Protein AF-A0A0Q8WIH2-F1 (afdb_m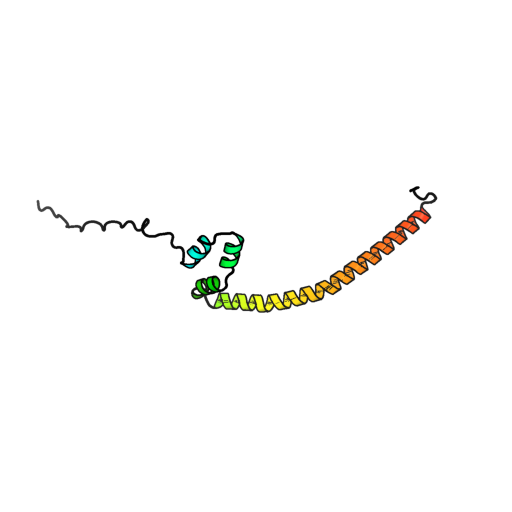onomer)

Structure (mmCIF, N/CA/C/O backbone):
data_AF-A0A0Q8WIH2-F1
#
_entry.id   AF-A0A0Q8WIH2-F1
#
loop_
_atom_site.group_PDB
_atom_site.id
_atom_site.type_symbol
_atom_site.label_atom_id
_atom_site.label_alt_id
_atom_site.label_comp_id
_atom_site.label_asym_id
_atom_site.label_entity_id
_atom_site.label_seq_id
_atom_site.pdbx_PDB_ins_code
_atom_site.Cartn_x
_atom_site.Cartn_y
_atom_site.Cartn_z
_atom_site.occupancy
_atom_site.B_iso_or_equiv
_atom_site.auth_seq_id
_atom_site.auth_comp_id
_atom_site.auth_asym_id
_atom_site.auth_atom_id
_atom_site.pdbx_PDB_model_num
ATOM 1 N N . MET A 1 1 ? -18.741 40.406 79.509 1.00 43.22 1 MET A N 1
ATOM 2 C CA . MET A 1 1 ? -17.752 39.718 78.652 1.00 43.22 1 MET A CA 1
ATOM 3 C C . MET A 1 1 ? -18.243 38.292 78.461 1.00 43.22 1 MET A C 1
ATOM 5 O O . MET A 1 1 ? -18.137 37.507 79.390 1.00 43.22 1 MET A O 1
ATOM 9 N N . ILE A 1 2 ? -18.897 37.994 77.337 1.00 46.31 2 ILE A N 1
ATOM 10 C CA . ILE A 1 2 ? -19.458 36.664 77.047 1.00 46.31 2 ILE A CA 1
ATOM 11 C C . ILE A 1 2 ? -18.678 36.132 75.847 1.00 46.31 2 ILE A C 1
ATOM 13 O O . ILE A 1 2 ? -18.817 36.645 74.739 1.00 46.31 2 ILE A O 1
ATOM 17 N N . GLY A 1 3 ? -17.773 35.188 76.110 1.00 47.47 3 GLY A N 1
ATOM 18 C CA . GLY A 1 3 ? -16.941 34.542 75.100 1.00 47.47 3 GLY A CA 1
ATOM 19 C C . GLY A 1 3 ? -17.790 33.617 74.238 1.00 47.47 3 GLY A C 1
ATOM 20 O O . GLY A 1 3 ? -18.257 32.580 74.703 1.00 47.47 3 GLY A O 1
ATOM 21 N N . MET A 1 4 ? -18.004 34.008 72.987 1.00 50.06 4 MET A N 1
ATOM 22 C CA . MET A 1 4 ? -18.718 33.217 71.992 1.00 50.06 4 MET A CA 1
ATOM 23 C C . MET A 1 4 ? -17.746 32.180 71.406 1.00 50.06 4 MET A C 1
ATOM 25 O O . MET A 1 4 ? -17.144 32.396 70.360 1.00 50.06 4 MET A O 1
ATOM 29 N N . SER A 1 5 ? -17.528 31.078 72.132 1.00 52.31 5 SER A N 1
ATOM 30 C CA . SER A 1 5 ? -16.786 29.913 71.631 1.00 52.31 5 SER A CA 1
ATOM 31 C C . SER A 1 5 ? -17.702 29.115 70.705 1.00 52.3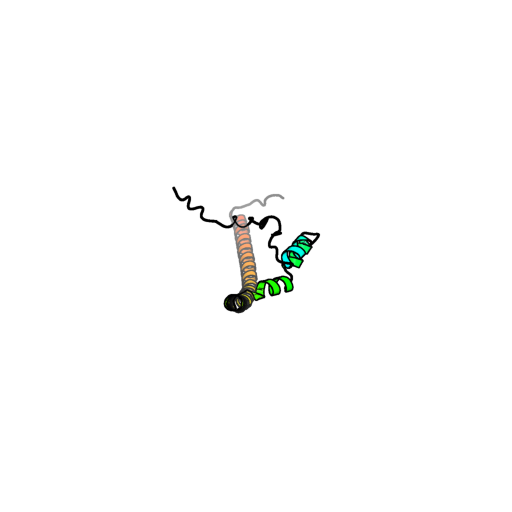1 5 SER A C 1
ATOM 33 O O . SER A 1 5 ? -18.506 28.289 71.143 1.00 52.31 5 SER A O 1
ATOM 35 N N . ILE A 1 6 ? -17.633 29.438 69.416 1.00 57.78 6 ILE A N 1
ATOM 36 C CA . ILE A 1 6 ? -18.215 28.646 68.335 1.00 57.78 6 ILE A CA 1
ATOM 37 C C . ILE A 1 6 ? -17.499 27.288 68.351 1.00 57.78 6 ILE A C 1
ATOM 39 O O . ILE A 1 6 ? -16.306 27.202 68.078 1.00 57.78 6 ILE A O 1
ATOM 43 N N . ASN A 1 7 ? -18.223 26.236 68.743 1.00 63.31 7 ASN A N 1
ATOM 44 C CA . ASN A 1 7 ? -17.769 24.848 68.660 1.00 63.31 7 ASN A CA 1
ATOM 45 C C . ASN A 1 7 ? -17.691 24.450 67.179 1.00 63.31 7 ASN A C 1
ATOM 47 O O . ASN A 1 7 ? -18.669 23.974 66.603 1.00 63.31 7 ASN A O 1
ATOM 51 N N . GLU A 1 8 ? -16.547 24.691 66.548 1.00 59.44 8 GLU A N 1
ATOM 52 C CA . GLU A 1 8 ? -16.266 24.198 65.204 1.00 59.44 8 GLU A CA 1
ATOM 53 C C . GLU A 1 8 ? -15.800 22.733 65.303 1.00 59.44 8 GLU A C 1
ATOM 55 O O . GLU A 1 8 ? -14.907 22.431 66.104 1.00 59.44 8 GLU A O 1
ATOM 60 N N . PRO A 1 9 ? -16.423 21.786 64.573 1.00 67.94 9 PRO A N 1
ATOM 61 C CA . PRO A 1 9 ? -16.003 20.392 64.612 1.00 67.94 9 PRO A CA 1
ATOM 62 C C . PRO A 1 9 ? -14.580 20.257 64.046 1.00 67.94 9 PRO A C 1
ATOM 64 O O . PRO A 1 9 ? -14.205 21.009 63.142 1.00 67.94 9 PRO A O 1
ATOM 67 N N . PRO A 1 10 ? -13.771 19.309 64.557 1.00 68.19 10 PRO A N 1
ATOM 68 C CA . PRO A 1 10 ? -12.399 19.135 64.103 1.00 68.19 10 PRO A CA 1
ATOM 69 C C . PRO A 1 10 ? -12.372 18.897 62.584 1.00 68.19 10 PRO A C 1
ATOM 71 O O . PRO A 1 10 ? -13.216 18.154 62.069 1.00 68.19 10 PRO A O 1
ATOM 74 N N . PRO A 1 11 ? -11.425 19.514 61.852 1.00 64.31 11 PRO A N 1
ATOM 75 C CA . PRO A 1 11 ? -11.332 19.354 60.409 1.00 64.31 11 PRO A CA 1
ATOM 76 C C . PRO A 1 11 ? -11.190 17.864 60.071 1.00 64.31 11 PRO A C 1
ATOM 78 O O . PRO A 1 11 ? -10.447 17.154 60.759 1.00 64.31 11 PRO A O 1
ATOM 81 N N . PRO A 1 12 ? -11.892 17.366 59.036 1.00 62.94 12 PRO A N 1
ATOM 82 C CA . PRO A 1 12 ? -11.849 15.957 58.683 1.00 62.94 12 PRO A CA 1
ATOM 83 C C . PRO A 1 12 ? -10.400 15.562 58.422 1.00 62.94 12 PRO A C 1
ATOM 85 O O . PRO A 1 12 ? -9.694 16.204 57.639 1.00 62.94 12 PRO A O 1
ATOM 88 N N . GLN A 1 13 ? -9.949 14.517 59.113 1.00 62.19 13 GLN A N 1
ATOM 89 C CA . GLN A 1 13 ? -8.596 14.011 58.983 1.00 62.19 13 GLN A CA 1
ATOM 90 C C . GLN A 1 13 ? -8.377 13.636 57.519 1.00 62.19 13 GLN A C 1
ATOM 92 O O . GLN A 1 13 ? -9.008 12.713 57.004 1.00 62.19 13 GLN A O 1
ATOM 97 N N . ARG A 1 14 ? -7.548 14.430 56.827 1.00 57.84 14 ARG A N 1
ATOM 98 C CA . ARG A 1 14 ? -7.241 14.271 55.405 1.00 57.84 14 ARG A CA 1
ATOM 99 C C . ARG A 1 14 ? -6.632 12.887 55.231 1.00 57.84 14 ARG A C 1
ATOM 101 O O . ARG A 1 14 ? -5.450 12.692 55.504 1.00 57.84 14 ARG A O 1
ATOM 108 N N . GLY A 1 15 ? -7.473 11.930 54.845 1.00 58.03 15 GLY A N 1
ATOM 109 C CA . GLY A 1 15 ? -7.063 10.555 54.615 1.00 58.03 15 GLY A CA 1
ATOM 110 C C . GLY A 1 15 ? -5.903 10.525 53.628 1.00 58.03 15 GLY A C 1
ATOM 111 O O . GLY A 1 15 ? -5.815 11.385 52.742 1.00 58.03 15 GLY A O 1
ATOM 112 N N . LEU A 1 16 ? -5.030 9.530 53.793 1.00 56.09 16 LEU A N 1
ATOM 113 C CA . LEU A 1 16 ? -3.892 9.156 52.941 1.00 56.09 16 LEU A CA 1
ATOM 114 C C . LEU A 1 16 ? -4.343 8.729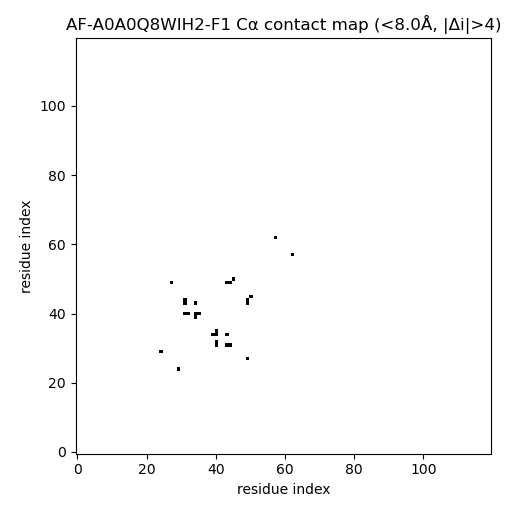 51.524 1.00 56.09 16 LEU A C 1
ATOM 116 O O . LEU A 1 16 ? -3.888 7.741 50.960 1.00 56.09 16 LEU A O 1
ATOM 120 N N . THR A 1 17 ? -5.232 9.507 50.916 1.00 55.53 17 THR A N 1
ATOM 121 C CA . THR A 1 17 ? -5.912 9.272 49.637 1.00 55.53 17 THR A CA 1
ATOM 122 C C . THR A 1 17 ? -4.960 9.213 48.444 1.00 55.53 17 THR A C 1
ATOM 124 O O . THR A 1 17 ? -5.375 8.808 47.363 1.00 55.53 17 THR A O 1
ATOM 127 N N . GLY A 1 18 ? -3.693 9.599 48.626 1.00 52.66 18 GLY A N 1
ATOM 128 C CA . GLY A 1 18 ? -2.638 9.426 47.629 1.00 52.66 18 GLY A CA 1
ATOM 129 C C . GLY A 1 18 ? -1.840 8.126 47.762 1.00 52.66 18 GLY A C 1
ATOM 130 O O . GLY A 1 18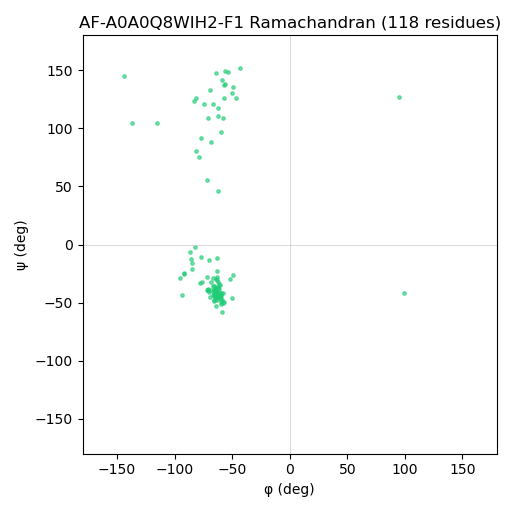 ? -1.301 7.670 46.765 1.00 52.66 18 GLY A O 1
ATOM 131 N N . ALA A 1 19 ? -1.758 7.526 48.957 1.00 54.16 19 ALA A N 1
ATOM 132 C CA . ALA A 1 19 ? -0.941 6.332 49.208 1.00 54.16 19 ALA A CA 1
ATOM 133 C C . ALA A 1 19 ? -1.745 5.022 49.099 1.00 54.16 19 ALA A C 1
ATOM 135 O O . ALA A 1 19 ? -1.187 3.999 48.720 1.00 54.16 19 ALA A O 1
ATOM 136 N N . GLU A 1 20 ? -3.053 5.054 49.378 1.00 51.97 20 GLU A N 1
ATOM 137 C CA . GLU A 1 20 ? -3.965 3.912 49.165 1.00 51.97 20 GLU A CA 1
ATOM 138 C C . GLU A 1 20 ? -4.510 3.843 47.736 1.00 51.97 20 GLU A C 1
ATOM 140 O O . GLU A 1 20 ? -4.934 2.786 47.268 1.00 51.97 20 GLU A O 1
ATOM 145 N N . ARG A 1 21 ? -4.478 4.969 47.013 1.00 53.47 21 ARG A N 1
ATOM 146 C CA . ARG A 1 21 ? -4.784 5.018 45.586 1.00 53.47 21 ARG A CA 1
ATOM 147 C C . ARG A 1 21 ? -3.556 4.518 44.839 1.00 53.47 21 ARG A C 1
ATOM 149 O O . ARG A 1 21 ? -2.801 5.308 44.275 1.00 53.47 21 ARG A O 1
ATOM 156 N N . GLY A 1 22 ? -3.354 3.199 44.874 1.00 57.16 22 GLY A N 1
ATOM 157 C CA . GLY A 1 22 ? -2.466 2.513 43.942 1.00 57.16 22 GLY A CA 1
ATOM 158 C C . GLY A 1 22 ? -2.694 3.055 42.526 1.00 57.16 22 GLY A C 1
ATOM 159 O O . GLY A 1 22 ? -3.784 3.578 42.251 1.00 57.16 22 GLY A O 1
ATOM 160 N N . PRO A 1 23 ? -1.672 3.023 41.653 1.00 55.41 23 PRO A N 1
ATOM 161 C CA . PRO A 1 23 ? -1.799 3.564 40.306 1.00 55.41 23 PRO A CA 1
ATOM 162 C C . PRO A 1 23 ? -3.114 3.051 39.721 1.00 55.41 23 PRO A C 1
ATOM 164 O O . PRO A 1 23 ? -3.389 1.858 39.824 1.00 55.41 23 PRO A O 1
ATOM 167 N N . ALA A 1 24 ? -3.964 3.967 39.242 1.00 52.28 24 ALA A N 1
ATOM 168 C CA . ALA A 1 24 ? -5.298 3.665 38.721 1.00 52.28 24 ALA A CA 1
ATOM 169 C C . ALA A 1 24 ? -5.172 2.953 37.368 1.00 52.28 24 ALA A C 1
ATOM 171 O O . ALA A 1 24 ? -5.643 3.434 36.343 1.00 52.28 24 ALA A O 1
ATOM 172 N N . LEU A 1 25 ? -4.433 1.853 37.384 1.00 53.00 25 LEU A N 1
ATOM 173 C CA . LEU A 1 25 ? -4.207 0.952 36.292 1.00 53.00 25 LEU A CA 1
ATOM 174 C C . LEU A 1 25 ? -5.413 0.036 36.291 1.00 53.00 25 LEU A C 1
ATOM 176 O O . LEU A 1 25 ? -5.756 -0.591 37.294 1.00 53.00 25 LEU A O 1
ATOM 180 N N . THR A 1 26 ? -6.087 0.007 35.158 1.00 59.47 26 THR A N 1
ATOM 181 C CA . THR A 1 26 ? -7.119 -0.988 34.904 1.00 59.47 26 THR A CA 1
ATOM 182 C C . THR A 1 26 ? -6.512 -2.387 35.064 1.00 59.47 26 THR A C 1
ATOM 184 O O . THR A 1 26 ? -5.328 -2.581 34.785 1.00 59.47 26 THR A O 1
ATOM 187 N N . ASP A 1 27 ? -7.301 -3.385 35.483 1.00 58.47 27 ASP A N 1
ATOM 188 C CA . ASP A 1 27 ? -6.836 -4.782 35.648 1.00 58.47 27 ASP A CA 1
ATOM 189 C C . ASP A 1 27 ? -6.077 -5.307 34.404 1.00 58.47 27 ASP A C 1
ATOM 191 O O . ASP A 1 27 ? -5.193 -6.158 34.480 1.00 58.47 27 ASP A O 1
ATOM 195 N N . LEU A 1 28 ? -6.395 -4.721 33.249 1.00 56.75 28 LEU A N 1
ATOM 196 C CA . LEU A 1 28 ? -5.816 -4.953 31.932 1.00 56.75 28 LEU A CA 1
ATOM 197 C C . LEU A 1 28 ? -4.384 -4.409 31.778 1.00 56.75 28 LEU A C 1
ATOM 199 O O . LEU A 1 28 ? -3.537 -5.052 31.159 1.00 56.75 28 LEU A O 1
ATOM 203 N N .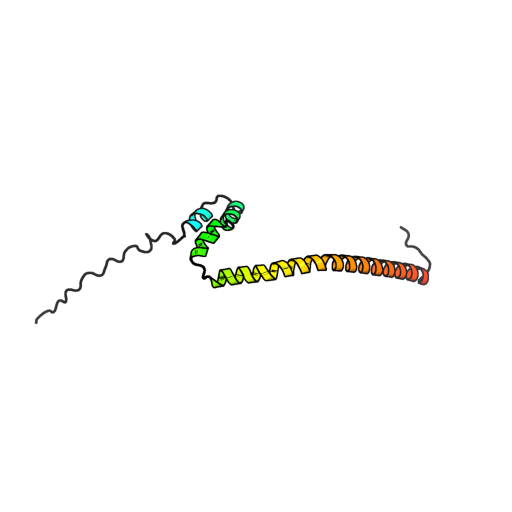 GLU A 1 29 ? -4.086 -3.237 32.340 1.00 56.88 29 GLU A N 1
ATOM 204 C CA . GLU A 1 29 ? -2.736 -2.661 32.334 1.00 56.88 29 GLU A CA 1
ATOM 205 C C . GLU A 1 29 ? -1.797 -3.427 33.270 1.00 56.88 29 GLU A C 1
ATOM 207 O O . GLU A 1 29 ? -0.602 -3.526 32.988 1.00 56.88 29 GLU A O 1
ATOM 212 N N . HIS A 1 30 ? -2.336 -4.045 34.326 1.00 60.16 30 HIS A N 1
ATOM 213 C CA . HIS A 1 30 ? -1.593 -4.975 35.173 1.00 60.16 30 HIS A CA 1
ATOM 214 C C . HIS A 1 30 ? -1.171 -6.243 34.413 1.00 60.16 30 HIS A C 1
ATOM 216 O O . HIS A 1 30 ? -0.008 -6.631 34.500 1.00 60.16 30 HIS A O 1
ATOM 222 N N . GLU A 1 31 ? -2.052 -6.837 33.600 1.00 58.53 31 GLU A N 1
ATOM 223 C CA . GLU A 1 31 ? -1.737 -8.034 32.795 1.00 58.53 31 GLU A CA 1
ATOM 224 C C . GLU A 1 31 ? -0.685 -7.744 31.702 1.00 58.53 31 GLU A C 1
ATOM 226 O O . GLU A 1 31 ? 0.206 -8.556 31.441 1.00 58.53 31 GLU A O 1
ATOM 231 N N . VAL A 1 32 ? -0.719 -6.547 31.100 1.00 58.19 32 VAL A N 1
ATOM 232 C CA . VAL A 1 32 ? 0.313 -6.100 30.148 1.00 58.19 32 VAL A CA 1
ATOM 233 C C . VAL A 1 32 ? 1.628 -5.777 30.859 1.00 58.19 32 VAL A C 1
ATOM 235 O O . VAL A 1 32 ? 2.695 -6.090 30.332 1.00 58.19 32 VAL A O 1
ATOM 238 N N . ALA A 1 33 ? 1.594 -5.167 32.046 1.00 59.00 33 ALA A N 1
ATOM 239 C CA . ALA A 1 33 ? 2.798 -4.848 32.810 1.00 59.00 33 ALA A CA 1
ATOM 240 C C . ALA A 1 33 ? 3.547 -6.111 33.271 1.00 59.00 33 ALA A C 1
ATOM 242 O O . ALA A 1 33 ? 4.781 -6.124 33.199 1.00 59.00 33 ALA A O 1
ATOM 243 N N . ASP A 1 34 ? 2.803 -7.160 33.643 1.00 59.66 34 ASP A N 1
ATOM 244 C CA . ASP A 1 34 ? 3.298 -8.455 34.134 1.00 59.66 34 ASP A CA 1
ATOM 245 C C . ASP A 1 34 ? 3.832 -9.378 33.015 1.00 59.66 34 ASP A C 1
ATOM 247 O O . ASP A 1 34 ? 4.523 -10.370 33.260 1.00 59.66 34 ASP A O 1
ATOM 251 N N . ALA A 1 35 ? 3.595 -9.035 31.741 1.00 57.03 35 ALA A N 1
ATOM 252 C CA . ALA A 1 35 ? 4.136 -9.794 30.618 1.00 57.03 35 ALA A CA 1
ATOM 253 C C . ALA A 1 35 ? 5.677 -9.693 30.546 1.00 57.03 35 ALA A C 1
ATOM 255 O O . ALA A 1 35 ? 6.279 -8.628 30.377 1.00 57.03 35 ALA A O 1
ATOM 256 N N . ARG A 1 36 ? 6.324 -10.861 30.624 1.00 56.22 36 ARG A N 1
ATOM 257 C CA . ARG A 1 36 ? 7.773 -11.042 30.829 1.00 56.22 36 ARG A CA 1
ATOM 258 C C . ARG A 1 36 ? 8.664 -10.630 29.643 1.00 56.22 36 ARG A C 1
ATOM 260 O O . ARG A 1 36 ? 9.877 -10.542 29.811 1.00 56.22 36 ARG A O 1
ATOM 267 N N . SER A 1 37 ? 8.111 -10.396 28.446 1.00 61.88 37 SER A N 1
ATOM 268 C CA . SER A 1 37 ? 8.894 -10.081 27.238 1.00 61.88 37 SER A CA 1
ATOM 269 C C . SER A 1 37 ? 8.210 -9.068 26.304 1.00 61.88 37 SER A C 1
ATOM 271 O O . SER A 1 37 ? 6.991 -9.074 26.156 1.00 61.88 37 SER A O 1
ATOM 273 N N . MET A 1 38 ? 8.997 -8.203 25.646 1.00 55.81 38 MET A N 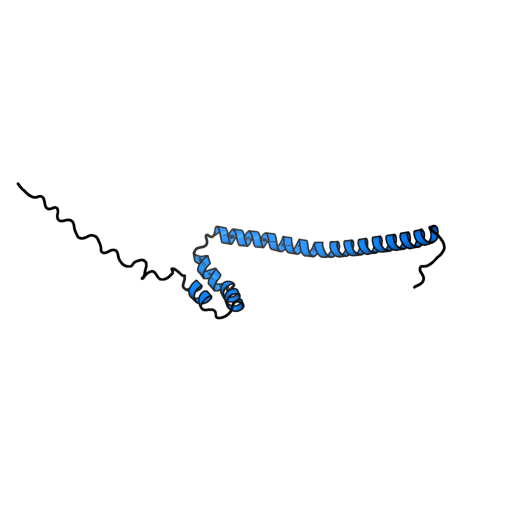1
ATOM 274 C CA . MET A 1 38 ? 8.526 -7.175 24.692 1.00 55.81 38 MET A CA 1
ATOM 275 C C . MET A 1 38 ? 7.578 -7.689 23.587 1.00 55.81 38 MET A C 1
ATOM 277 O O . MET A 1 38 ? 6.545 -7.056 23.368 1.00 55.81 38 MET A O 1
ATOM 281 N N . PRO A 1 39 ? 7.847 -8.820 22.902 1.00 56.91 39 PRO A N 1
ATOM 282 C CA . PRO A 1 39 ? 6.918 -9.331 21.892 1.00 56.91 39 PRO A CA 1
ATOM 283 C C . PRO A 1 39 ? 5.612 -9.845 22.509 1.00 56.91 39 PRO A C 1
ATOM 285 O O . PRO A 1 39 ? 4.550 -9.707 21.913 1.00 56.91 39 PRO A O 1
ATOM 288 N N . GLN A 1 40 ? 5.668 -10.384 23.726 1.00 59.41 40 GLN A N 1
ATOM 289 C CA . GLN A 1 40 ? 4.501 -10.880 24.451 1.00 59.41 40 GLN A CA 1
ATOM 290 C C . GLN A 1 40 ? 3.664 -9.729 25.026 1.00 59.41 40 GLN A C 1
ATOM 292 O O . GLN A 1 40 ? 2.443 -9.816 25.016 1.00 59.41 40 GLN A O 1
ATOM 297 N N . LYS A 1 41 ? 4.303 -8.612 25.403 1.00 60.78 41 LYS A N 1
ATOM 298 C CA . LYS A 1 41 ? 3.653 -7.327 25.708 1.00 60.78 41 LYS A CA 1
ATOM 299 C C . LYS A 1 41 ? 2.912 -6.762 24.499 1.00 60.78 41 LYS A C 1
ATOM 301 O O . LYS A 1 41 ? 1.762 -6.363 24.630 1.00 60.78 41 LYS A O 1
ATOM 306 N N . LEU A 1 42 ? 3.537 -6.782 23.321 1.00 60.62 42 LEU A N 1
ATOM 307 C CA . LEU A 1 42 ? 2.918 -6.355 22.060 1.00 60.62 42 LEU A CA 1
ATOM 308 C C . LEU A 1 42 ? 1.733 -7.242 21.664 1.00 60.62 42 LEU A C 1
ATOM 310 O O . LEU A 1 42 ? 0.693 -6.730 21.263 1.00 60.62 42 LEU A O 1
ATOM 314 N N . LEU A 1 43 ? 1.866 -8.561 21.808 1.00 63.16 43 LEU A N 1
ATOM 315 C CA . LEU A 1 43 ? 0.794 -9.501 21.487 1.00 63.16 43 LEU A CA 1
ATOM 316 C C . LEU A 1 43 ? -0.365 -9.420 22.493 1.00 63.16 43 LEU A C 1
ATOM 318 O O . LEU A 1 43 ? -1.526 -9.481 22.096 1.00 63.16 43 LEU A O 1
ATOM 322 N N . ALA A 1 44 ? -0.057 -9.241 23.781 1.00 60.94 44 ALA A N 1
ATOM 323 C CA . ALA A 1 44 ? -1.053 -9.003 24.820 1.00 60.94 44 ALA A CA 1
ATOM 324 C C . ALA A 1 44 ? -1.799 -7.686 24.560 1.00 60.94 44 ALA A C 1
ATOM 326 O O . ALA A 1 44 ? -3.029 -7.692 24.545 1.00 60.94 44 ALA A O 1
ATOM 327 N N . ALA A 1 45 ? -1.076 -6.607 24.231 1.00 59.84 45 ALA A N 1
ATOM 328 C CA . ALA A 1 45 ? -1.636 -5.311 23.836 1.00 59.84 45 ALA A CA 1
ATOM 329 C C . ALA A 1 45 ? -2.501 -5.388 22.563 1.00 59.84 45 ALA A C 1
ATOM 331 O O . ALA A 1 45 ? -3.499 -4.683 22.446 1.00 59.84 45 ALA A O 1
ATOM 332 N N . ALA A 1 46 ? -2.147 -6.268 21.625 1.00 58.34 46 ALA A N 1
ATOM 333 C CA . ALA A 1 46 ? -2.908 -6.520 20.403 1.00 58.34 46 ALA A CA 1
ATOM 334 C C . ALA A 1 46 ? -4.078 -7.500 20.599 1.00 58.34 46 ALA A C 1
ATOM 336 O O . ALA A 1 46 ? -4.806 -7.784 19.644 1.00 58.34 46 ALA A O 1
ATOM 337 N N . SER A 1 47 ? -4.270 -8.051 21.804 1.00 59.16 47 SER A N 1
ATOM 338 C CA . SER A 1 47 ? -5.322 -9.032 22.024 1.00 59.16 47 SER A CA 1
ATOM 339 C C . SER A 1 47 ? -6.708 -8.370 21.942 1.00 59.16 47 SER A C 1
ATOM 341 O O . SER A 1 47 ? -6.969 -7.338 22.571 1.00 59.16 47 SER A O 1
ATOM 343 N N . PRO A 1 48 ? -7.654 -8.968 21.196 1.00 53.22 48 PRO A N 1
ATOM 344 C CA . PRO A 1 48 ? -8.975 -8.383 20.988 1.00 53.22 48 PRO A CA 1
ATOM 345 C C . PRO A 1 48 ? -9.760 -8.254 22.298 1.00 53.22 48 PRO A C 1
ATOM 347 O O . PRO A 1 48 ? -10.640 -7.409 22.400 1.00 53.22 48 PRO A O 1
ATOM 350 N N . LYS A 1 49 ? -9.424 -9.045 23.326 1.00 58.88 49 LYS A N 1
ATOM 351 C CA . LYS A 1 49 ? -10.058 -9.003 24.650 1.00 58.88 49 LYS A CA 1
ATOM 352 C C . LYS A 1 49 ? -9.736 -7.713 25.418 1.00 58.88 49 LYS A C 1
ATOM 354 O O . LYS A 1 49 ? -10.651 -7.151 26.016 1.00 58.88 49 LYS A O 1
ATOM 359 N N . LEU A 1 50 ? -8.498 -7.207 25.331 1.00 58.19 50 LEU A N 1
ATOM 360 C CA . LEU A 1 50 ? -8.139 -5.880 25.851 1.00 58.19 50 LEU A CA 1
ATOM 361 C C . LEU A 1 50 ? -8.895 -4.778 25.105 1.00 58.19 50 LEU A C 1
ATOM 363 O O . LEU A 1 50 ? -9.439 -3.861 25.722 1.00 58.19 50 LEU A O 1
ATOM 367 N N . TYR A 1 51 ? -9.000 -4.920 23.781 1.00 58.03 51 TYR A N 1
ATOM 368 C CA . TYR A 1 51 ? -9.765 -4.004 22.943 1.00 58.03 51 TYR A CA 1
ATOM 369 C C . TYR A 1 51 ? -11.239 -3.991 23.371 1.00 58.03 51 TYR A C 1
ATOM 371 O O . TYR A 1 51 ? -11.761 -2.938 23.697 1.00 58.03 51 TYR A O 1
ATOM 379 N N . PHE A 1 52 ? -11.903 -5.143 23.506 1.00 56.97 52 PHE A N 1
ATOM 380 C CA . PHE A 1 52 ? -13.301 -5.219 23.953 1.00 56.97 52 PHE A CA 1
ATOM 381 C C . PHE A 1 52 ? -13.534 -4.701 25.383 1.00 56.97 52 PHE A C 1
ATOM 383 O O . PHE A 1 52 ? -14.610 -4.162 25.647 1.00 56.97 52 PHE A O 1
ATOM 390 N N . GLY A 1 53 ? -12.548 -4.820 26.280 1.00 59.06 53 GLY A N 1
ATOM 391 C CA . GLY A 1 53 ? -12.582 -4.236 27.626 1.00 59.06 53 GLY A CA 1
ATOM 392 C C . GLY A 1 53 ? -12.578 -2.705 27.602 1.00 59.06 53 GLY A C 1
ATOM 393 O O . GLY A 1 53 ? -13.458 -2.087 28.193 1.00 59.06 53 GLY A O 1
ATOM 394 N N . MET A 1 54 ? -11.672 -2.108 26.822 1.00 55.28 54 MET A N 1
ATOM 395 C CA . MET A 1 54 ? -11.599 -0.657 26.573 1.00 55.28 54 MET A CA 1
ATOM 396 C C . MET A 1 54 ? -12.814 -0.131 25.789 1.00 55.28 54 MET A C 1
ATOM 398 O O . MET A 1 54 ? -13.218 1.022 25.906 1.00 55.28 54 MET A O 1
ATOM 402 N N . VAL A 1 55 ? -13.409 -0.982 24.955 1.00 54.66 55 VAL A N 1
ATOM 403 C CA . VAL A 1 55 ? -14.436 -0.622 23.969 1.00 54.66 55 VAL A CA 1
ATOM 404 C C . VAL A 1 55 ? -15.862 -0.625 24.536 1.00 54.66 55 VAL A C 1
ATOM 406 O O . VAL A 1 55 ? -16.792 -0.172 23.853 1.00 54.66 55 VAL A O 1
ATOM 409 N N . LYS A 1 56 ? -16.061 -1.070 25.784 1.00 54.41 56 LYS A N 1
ATOM 410 C CA . LYS A 1 56 ? -17.328 -0.850 26.502 1.00 54.41 56 LYS A CA 1
ATOM 411 C C . LYS A 1 56 ? -17.613 0.641 26.716 1.00 54.41 56 LYS A C 1
ATOM 413 O O . LYS A 1 56 ? -18.769 1.032 26.607 1.00 54.41 56 LYS A O 1
ATOM 418 N N . GLU A 1 57 ? -16.573 1.458 26.879 1.00 57.16 57 GLU A N 1
ATOM 419 C CA . GLU A 1 57 ? -16.682 2.918 27.004 1.00 57.16 57 GLU A CA 1
ATOM 420 C C . GLU A 1 57 ? -16.729 3.656 25.650 1.00 57.16 57 GLU A C 1
ATOM 422 O O . GLU A 1 57 ? -17.086 4.832 25.597 1.00 57.16 57 GLU A O 1
ATOM 427 N N . TYR A 1 58 ? -16.355 3.009 24.535 1.00 55.31 58 TYR A N 1
ATOM 428 C CA . TYR A 1 58 ? -16.226 3.707 23.250 1.00 55.31 58 TYR A CA 1
ATOM 429 C C . TYR A 1 58 ? -17.601 4.033 22.637 1.00 55.31 58 TYR A C 1
ATOM 431 O O . TYR A 1 58 ? -18.362 3.101 22.325 1.00 55.31 58 TYR A O 1
ATOM 439 N N . PRO A 1 59 ? -17.911 5.324 22.386 1.00 68.38 59 PRO A N 1
ATOM 440 C CA . PRO A 1 59 ? -19.187 5.748 21.823 1.00 68.38 59 PRO A CA 1
ATOM 441 C C . PRO A 1 59 ? -19.420 5.100 20.455 1.00 68.38 59 PRO A C 1
ATOM 443 O O . PRO A 1 59 ? -18.498 4.959 19.645 1.00 68.38 59 PRO A O 1
ATOM 446 N N . ALA A 1 60 ? -20.670 4.711 20.187 1.00 71.75 60 ALA A N 1
ATOM 447 C CA . ALA A 1 60 ? -21.062 3.951 18.996 1.00 71.75 60 ALA A CA 1
ATOM 448 C C . ALA A 1 60 ? -20.583 4.581 17.669 1.00 71.75 60 ALA A C 1
ATOM 450 O O . ALA A 1 60 ? -20.261 3.859 16.725 1.00 71.75 60 ALA A O 1
ATOM 451 N N . GLY A 1 61 ? -20.442 5.911 17.626 1.00 75.94 61 GLY A N 1
ATOM 452 C CA . GLY A 1 61 ? -19.945 6.639 16.458 1.00 75.94 61 GLY A CA 1
ATOM 453 C C . GLY A 1 61 ? -18.506 6.295 16.056 1.00 75.94 61 GLY A C 1
ATOM 454 O O . GLY A 1 61 ? -18.223 6.194 14.866 1.00 75.94 61 GLY A O 1
ATOM 455 N N . ILE A 1 62 ? -17.601 6.038 17.009 1.00 77.38 62 ILE A N 1
ATOM 456 C CA . ILE A 1 62 ? -16.199 5.712 16.685 1.00 77.38 62 ILE A CA 1
ATOM 457 C C . ILE A 1 62 ? -16.103 4.322 16.056 1.00 77.38 62 ILE A C 1
ATOM 459 O O . ILE A 1 62 ? -15.375 4.131 15.085 1.00 77.38 62 ILE A O 1
ATOM 463 N N . LYS A 1 63 ? -16.893 3.363 16.555 1.00 76.88 63 LYS A N 1
ATOM 464 C CA . LYS A 1 63 ? -16.998 2.027 15.953 1.00 76.88 63 LYS A CA 1
ATOM 465 C C . LYS A 1 63 ? -17.485 2.145 14.513 1.00 76.88 63 LYS A C 1
ATOM 467 O O . LYS A 1 63 ? -16.858 1.597 13.615 1.00 76.88 63 LYS A O 1
ATOM 472 N N . GLN A 1 64 ? -18.557 2.902 14.286 1.00 80.50 64 GLN A N 1
ATOM 473 C CA . GLN A 1 64 ? -19.112 3.102 12.951 1.00 80.50 64 GLN A CA 1
ATOM 474 C C . GLN A 1 64 ? -18.130 3.809 12.007 1.00 80.50 64 GLN A C 1
ATOM 476 O O . GLN A 1 64 ? -18.013 3.403 10.856 1.00 80.50 64 GLN A O 1
ATOM 481 N N . PHE A 1 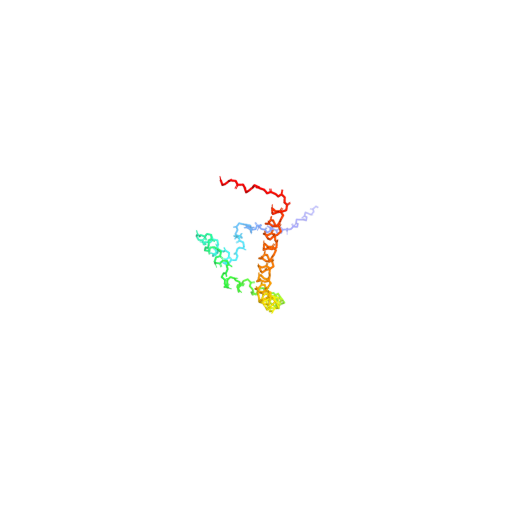65 ? -17.381 4.807 12.485 1.00 84.06 65 PHE A N 1
ATOM 482 C CA . PHE A 1 65 ? -16.335 5.468 11.704 1.00 84.06 65 PHE A CA 1
ATOM 483 C C . PHE A 1 65 ? -15.211 4.505 11.318 1.00 84.06 65 PHE A C 1
ATOM 485 O O . PHE A 1 65 ? -14.783 4.506 10.168 1.00 84.06 65 PHE A O 1
ATOM 492 N N . LEU A 1 66 ? -14.767 3.644 12.239 1.00 87.38 66 LEU A N 1
ATOM 493 C CA . LEU A 1 66 ? -13.751 2.636 11.944 1.00 87.38 66 LEU A CA 1
ATOM 494 C C . LEU A 1 66 ? -14.254 1.607 10.927 1.00 87.38 66 LEU A C 1
ATOM 496 O O . LEU A 1 66 ? -13.532 1.284 9.992 1.00 87.38 66 LEU A O 1
ATOM 500 N N . TRP A 1 67 ? -15.495 1.135 11.072 1.00 84.25 67 TRP A N 1
ATOM 501 C CA . TRP A 1 67 ? -16.129 0.222 10.117 1.00 84.25 67 TRP A CA 1
ATOM 502 C C . TRP A 1 67 ? -16.334 0.865 8.741 1.00 84.25 67 TRP A C 1
ATOM 504 O O . TRP A 1 67 ? -16.115 0.205 7.731 1.00 84.25 67 TRP A O 1
ATOM 514 N N . LEU A 1 68 ? -16.698 2.149 8.684 1.00 88.25 68 LEU A N 1
ATOM 515 C CA . LEU A 1 68 ? -16.837 2.901 7.435 1.00 88.25 68 LEU A CA 1
ATOM 516 C C . LEU A 1 68 ? -15.475 3.148 6.777 1.00 88.25 68 LEU A C 1
ATOM 518 O O . LEU A 1 68 ? -15.318 2.912 5.582 1.00 88.25 68 LEU A O 1
ATOM 522 N N . CYS A 1 69 ? -14.479 3.561 7.563 1.00 88.81 69 CYS A N 1
ATOM 523 C CA . CYS A 1 69 ? -13.102 3.722 7.113 1.00 88.81 69 CYS A CA 1
ATOM 524 C C . CYS A 1 69 ? -12.569 2.400 6.562 1.00 88.81 69 CYS A C 1
ATOM 526 O O . CYS A 1 69 ? -12.115 2.358 5.427 1.00 88.81 69 CYS A O 1
ATOM 528 N N . LEU A 1 70 ? -12.705 1.303 7.305 1.00 90.12 70 LEU A N 1
ATOM 529 C CA . LEU A 1 70 ? -12.260 -0.016 6.869 1.00 90.12 70 LEU A CA 1
ATOM 530 C C . LEU A 1 70 ? -13.034 -0.498 5.633 1.00 90.12 70 LEU A C 1
ATOM 532 O O . LEU A 1 70 ? -12.433 -1.037 4.708 1.00 90.12 70 LEU A O 1
ATOM 536 N N . GLY A 1 71 ? -14.343 -0.242 5.585 1.00 92.56 71 GLY A N 1
ATOM 537 C CA . GLY A 1 71 ? -15.211 -0.597 4.465 1.00 92.56 71 GLY A CA 1
ATOM 538 C C . GLY A 1 71 ? -14.870 0.122 3.159 1.00 92.56 71 GLY A C 1
ATOM 539 O O . GLY A 1 71 ? -15.066 -0.458 2.098 1.00 92.56 71 GLY A O 1
ATOM 540 N N . ILE A 1 72 ? -14.330 1.344 3.213 1.00 91.25 72 ILE A N 1
ATOM 541 C CA . ILE A 1 72 ? -13.907 2.110 2.025 1.00 91.25 72 ILE A CA 1
ATOM 542 C C . ILE A 1 72 ? -12.421 1.890 1.721 1.00 91.25 72 ILE A C 1
ATOM 544 O O . ILE A 1 72 ? -12.035 1.689 0.569 1.00 91.25 72 ILE A O 1
ATOM 548 N N . LEU A 1 73 ? -11.575 1.904 2.749 1.00 92.38 73 LEU A N 1
ATOM 549 C CA . LEU A 1 73 ? -10.126 1.797 2.617 1.00 92.38 73 LEU A CA 1
ATOM 550 C C . LEU A 1 73 ? -9.709 0.429 2.074 1.00 92.38 73 LEU A C 1
ATOM 552 O O . LEU A 1 73 ? -8.815 0.360 1.237 1.00 92.38 73 LEU A O 1
ATOM 556 N N . TYR A 1 74 ? -10.358 -0.651 2.514 1.00 89.44 74 TYR A N 1
ATOM 557 C CA . TYR A 1 74 ? -10.024 -2.006 2.082 1.00 89.44 74 TYR A CA 1
ATOM 558 C C . TYR A 1 74 ? -10.255 -2.254 0.578 1.00 89.44 74 TYR A C 1
ATOM 560 O O . TYR A 1 74 ? -9.309 -2.669 -0.098 1.00 89.44 74 TYR A O 1
ATOM 568 N N . PRO A 1 75 ? -11.442 -1.973 -0.004 1.00 91.62 75 PRO A N 1
ATOM 569 C CA . PRO A 1 75 ? -11.635 -2.129 -1.443 1.00 91.62 75 PRO A CA 1
ATOM 570 C C . PRO A 1 75 ? -10.779 -1.147 -2.247 1.00 91.62 75 PRO A C 1
ATOM 572 O O . PRO A 1 75 ? -10.252 -1.527 -3.290 1.00 91.62 75 PRO A O 1
ATOM 575 N N . PHE A 1 76 ? -10.572 0.080 -1.757 1.00 94.38 76 PHE A N 1
ATOM 576 C CA . PHE A 1 76 ? -9.670 1.035 -2.403 1.00 94.38 76 PHE A CA 1
ATOM 577 C C . PHE A 1 76 ? -8.232 0.505 -2.469 1.00 94.38 76 PHE A C 1
ATOM 579 O O . PHE A 1 76 ? -7.600 0.550 -3.524 1.00 94.38 76 PHE A O 1
ATOM 586 N N . TRP A 1 77 ? -7.731 -0.056 -1.366 1.00 94.94 77 TRP A N 1
ATOM 587 C CA . TRP A 1 77 ? -6.407 -0.666 -1.310 1.00 94.94 77 TRP A CA 1
ATOM 588 C C . TRP A 1 77 ? -6.295 -1.868 -2.252 1.00 94.94 77 TRP A C 1
ATOM 590 O O . TRP A 1 77 ? -5.315 -1.974 -2.985 1.00 94.94 77 TRP A O 1
ATOM 600 N N . LEU A 1 78 ? -7.315 -2.731 -2.307 1.00 93.31 78 LEU A N 1
ATOM 601 C CA . LEU A 1 78 ? -7.344 -3.845 -3.257 1.00 93.31 78 LEU A CA 1
ATOM 602 C C . LEU A 1 78 ? -7.262 -3.358 -4.705 1.00 93.31 78 LEU A C 1
ATOM 604 O O . LEU A 1 78 ? -6.434 -3.857 -5.464 1.00 93.31 78 LEU A O 1
ATOM 608 N N . ILE A 1 79 ? -8.059 -2.355 -5.081 1.00 94.88 79 ILE A N 1
ATOM 609 C CA . ILE A 1 79 ? -8.016 -1.763 -6.424 1.00 94.88 79 ILE A CA 1
ATOM 610 C C . ILE A 1 79 ? -6.625 -1.183 -6.708 1.00 94.88 79 ILE A C 1
ATOM 612 O O . ILE A 1 79 ? -6.067 -1.429 -7.777 1.00 94.88 79 ILE A O 1
ATOM 616 N N . ALA A 1 80 ? -6.027 -0.472 -5.749 1.00 91.88 80 ALA A N 1
ATOM 617 C CA . ALA A 1 80 ? -4.681 0.073 -5.888 1.00 91.88 80 ALA A CA 1
ATOM 618 C C . ALA A 1 80 ? -3.633 -1.026 -6.132 1.00 91.88 80 ALA A C 1
ATOM 620 O O . ALA A 1 80 ? -2.794 -0.872 -7.015 1.00 91.88 80 ALA A O 1
ATOM 621 N N . VAL A 1 81 ? -3.703 -2.155 -5.418 1.00 93.69 81 VAL A N 1
ATOM 622 C CA . VAL A 1 81 ? -2.806 -3.306 -5.628 1.00 93.69 81 VAL A CA 1
ATOM 623 C C . VAL A 1 81 ? -3.028 -3.944 -7.003 1.00 93.69 81 VAL A C 1
ATOM 625 O O . VAL A 1 81 ? -2.059 -4.233 -7.708 1.00 93.69 81 VAL A O 1
ATOM 628 N N . VAL A 1 82 ? -4.287 -4.111 -7.422 1.00 95.69 82 VAL A N 1
ATOM 629 C CA . VAL A 1 82 ? -4.626 -4.655 -8.747 1.00 95.69 82 VAL A CA 1
ATOM 630 C C . VAL A 1 82 ? -4.113 -3.755 -9.873 1.00 95.69 82 VAL A C 1
ATOM 632 O O . VAL A 1 82 ? -3.629 -4.273 -10.873 1.00 95.69 82 VAL A O 1
ATOM 635 N N . ILE A 1 83 ? -4.157 -2.429 -9.712 1.00 94.69 83 ILE A N 1
ATOM 636 C CA . ILE A 1 83 ? -3.638 -1.458 -10.692 1.00 94.69 83 ILE A CA 1
ATOM 637 C C . ILE A 1 83 ? -2.108 -1.331 -10.618 1.00 94.69 83 ILE A C 1
ATOM 639 O O . ILE A 1 83 ? -1.451 -1.142 -11.643 1.00 94.69 83 ILE A O 1
ATOM 643 N N . ALA A 1 84 ? -1.504 -1.470 -9.438 1.00 93.31 84 ALA A N 1
ATOM 644 C CA . ALA A 1 84 ? -0.055 -1.388 -9.278 1.00 93.31 84 ALA A CA 1
ATO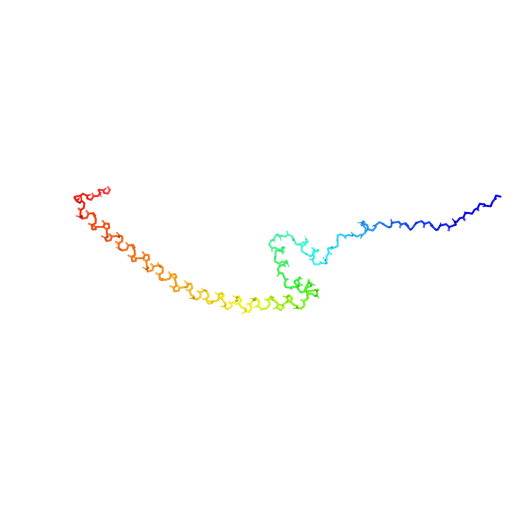M 645 C C . ALA A 1 84 ? 0.672 -2.463 -10.100 1.00 93.31 84 ALA A C 1
ATOM 647 O O . ALA A 1 84 ? 1.737 -2.199 -10.660 1.00 93.31 84 ALA A O 1
ATOM 648 N N . TRP A 1 85 ? 0.085 -3.655 -10.229 1.00 93.75 85 TRP A N 1
ATOM 649 C CA . TRP A 1 85 ? 0.657 -4.750 -11.011 1.00 93.75 85 TRP A CA 1
ATOM 650 C C . TRP A 1 85 ? 0.884 -4.410 -12.501 1.00 93.75 85 TRP A C 1
ATOM 652 O O . TRP A 1 85 ? 2.035 -4.469 -12.950 1.00 93.75 85 TRP A O 1
ATOM 662 N N . PRO A 1 86 ? -0.138 -4.019 -13.294 1.00 94.94 86 PRO A N 1
ATOM 663 C CA . PRO A 1 86 ? 0.053 -3.634 -14.689 1.00 94.94 86 PRO A CA 1
ATOM 664 C C . PRO A 1 86 ? 0.925 -2.386 -14.828 1.00 94.94 86 PRO A C 1
ATOM 666 O O . PRO A 1 86 ? 1.761 -2.342 -15.727 1.00 94.94 86 PRO A O 1
ATOM 669 N N . VAL A 1 87 ? 0.815 -1.411 -13.919 1.00 95.75 87 VAL A N 1
ATOM 670 C CA . VAL A 1 87 ? 1.679 -0.219 -13.930 1.00 95.75 87 VAL A CA 1
ATOM 671 C C . VAL A 1 87 ? 3.152 -0.616 -13.795 1.00 95.75 87 VAL A C 1
ATOM 673 O O . VAL A 1 87 ? 3.976 -0.188 -14.602 1.00 95.75 87 VAL A O 1
ATOM 676 N N . MET A 1 88 ? 3.497 -1.502 -12.855 1.00 92.25 88 MET A N 1
ATOM 677 C CA . MET A 1 88 ? 4.865 -2.011 -12.715 1.00 92.25 88 MET A CA 1
ATOM 678 C C . MET A 1 88 ? 5.346 -2.771 -13.957 1.00 92.25 88 MET A C 1
ATOM 680 O O . MET A 1 88 ? 6.512 -2.644 -14.338 1.00 92.25 88 MET A O 1
ATOM 684 N N . MET A 1 89 ? 4.476 -3.554 -14.603 1.00 93.31 89 MET A N 1
ATOM 685 C CA . MET A 1 89 ? 4.820 -4.248 -15.849 1.00 93.31 89 MET A CA 1
ATOM 686 C C . MET A 1 89 ? 5.121 -3.262 -16.982 1.00 93.31 89 MET A C 1
ATOM 688 O O . MET A 1 89 ? 6.131 -3.417 -17.670 1.00 93.31 89 MET A O 1
ATOM 692 N N . ILE A 1 90 ? 4.294 -2.224 -17.135 1.00 94.50 90 ILE A N 1
ATOM 693 C CA . ILE A 1 90 ? 4.478 -1.170 -18.138 1.00 94.50 90 ILE A CA 1
ATOM 694 C C . ILE A 1 90 ? 5.769 -0.398 -17.867 1.00 94.50 90 ILE A C 1
ATOM 696 O O . ILE A 1 90 ? 6.563 -0.229 -18.786 1.00 94.50 90 ILE A O 1
ATOM 700 N N . LEU A 1 91 ? 6.039 0.003 -16.619 1.00 93.56 91 LEU A N 1
ATOM 701 C CA . LEU A 1 91 ? 7.285 0.692 -16.261 1.00 93.56 91 LEU A CA 1
ATOM 702 C C . LEU A 1 91 ? 8.520 -0.162 -16.573 1.00 93.56 91 LEU A C 1
ATOM 704 O O . LEU A 1 91 ? 9.495 0.347 -17.122 1.00 93.56 91 LEU A O 1
ATOM 708 N N . LYS A 1 92 ? 8.482 -1.469 -16.279 1.00 93.19 92 LYS A N 1
ATOM 709 C CA . LYS A 1 92 ? 9.574 -2.389 -16.639 1.00 93.19 92 LYS A CA 1
ATOM 710 C C . LYS A 1 92 ? 9.752 -2.506 -18.149 1.00 93.19 92 LYS A C 1
ATOM 712 O O . LYS A 1 92 ? 10.888 -2.545 -18.619 1.00 93.19 92 LYS A O 1
ATOM 717 N N . LEU A 1 93 ? 8.660 -2.574 -18.908 1.00 93.75 93 LEU A N 1
ATOM 718 C CA . LEU A 1 93 ? 8.711 -2.619 -20.367 1.00 93.75 93 LEU A CA 1
ATOM 719 C C . LEU A 1 93 ? 9.287 -1.319 -20.937 1.00 93.75 93 LEU A C 1
ATOM 721 O O . LEU A 1 93 ? 10.186 -1.365 -21.771 1.00 93.75 93 LEU A O 1
ATOM 725 N N . LEU A 1 94 ? 8.834 -0.171 -20.435 1.00 95.38 94 LEU A N 1
ATOM 726 C CA . LEU A 1 94 ? 9.330 1.142 -20.828 1.00 95.38 94 LEU A CA 1
ATOM 727 C C . LEU A 1 94 ? 10.821 1.288 -20.505 1.00 95.38 94 LEU A C 1
ATOM 729 O O . LEU A 1 94 ? 11.585 1.734 -21.352 1.00 95.38 94 LEU A O 1
ATOM 733 N N . GLY A 1 95 ? 11.252 0.824 -19.328 1.00 92.06 95 GLY A N 1
ATOM 734 C CA . GLY A 1 95 ? 12.661 0.775 -18.943 1.00 92.06 95 GLY A CA 1
ATOM 735 C C . GLY A 1 95 ? 13.497 -0.105 -19.874 1.00 92.06 95 GLY A C 1
ATOM 736 O O . GLY A 1 95 ? 14.579 0.301 -20.286 1.00 92.06 95 GLY A O 1
ATOM 737 N N . LYS A 1 96 ? 12.983 -1.273 -20.282 1.00 93.25 96 LYS A N 1
ATOM 738 C CA . LYS A 1 96 ? 13.636 -2.134 -21.283 1.00 93.25 96 LYS A CA 1
ATOM 739 C C . LYS A 1 96 ? 13.747 -1.461 -22.649 1.00 93.25 96 LYS A C 1
ATOM 741 O O . LYS A 1 96 ? 14.786 -1.577 -23.289 1.00 93.25 96 LYS A O 1
ATOM 746 N N . ILE A 1 97 ? 12.701 -0.762 -23.088 1.00 93.12 97 ILE A N 1
ATOM 747 C CA . ILE A 1 97 ? 12.698 -0.029 -24.359 1.00 93.12 97 ILE A CA 1
ATOM 748 C C . ILE A 1 97 ? 13.702 1.121 -24.301 1.00 93.12 97 ILE A C 1
ATOM 750 O O . ILE A 1 97 ? 14.543 1.222 -25.187 1.00 93.12 97 ILE A O 1
ATOM 754 N N . LEU A 1 98 ? 13.677 1.941 -23.244 1.00 93.19 98 LEU A N 1
ATOM 755 C CA . LEU A 1 98 ? 14.662 3.005 -23.043 1.00 93.19 98 LEU A CA 1
ATOM 756 C C . LEU A 1 98 ? 16.083 2.447 -23.007 1.00 93.19 98 LEU A C 1
ATOM 758 O O . LEU A 1 98 ? 16.969 3.031 -23.614 1.00 93.19 98 LEU A O 1
ATOM 762 N N . PHE A 1 99 ? 16.300 1.311 -22.341 1.00 91.94 99 PHE A N 1
ATOM 763 C CA . PHE A 1 99 ? 17.605 0.660 -22.300 1.00 91.94 99 PHE A CA 1
ATOM 764 C C . PHE A 1 99 ? 18.047 0.166 -23.683 1.00 91.94 99 PHE A C 1
ATOM 766 O O . PHE A 1 99 ? 19.197 0.359 -24.061 1.00 91.94 99 PHE A O 1
ATOM 773 N N . ALA A 1 100 ? 17.143 -0.421 -24.471 1.00 91.50 100 ALA A N 1
ATOM 774 C CA . ALA A 1 100 ? 17.434 -0.847 -25.837 1.00 91.50 100 ALA A CA 1
ATOM 775 C C . ALA A 1 100 ? 17.729 0.343 -26.762 1.00 91.50 100 ALA A C 1
ATOM 777 O O . ALA A 1 100 ? 18.674 0.286 -27.544 1.00 91.50 100 ALA A O 1
ATOM 778 N N . VAL A 1 101 ? 16.965 1.434 -26.646 1.00 91.31 101 VAL A N 1
ATOM 779 C CA . VAL A 1 101 ? 17.198 2.684 -27.384 1.00 91.31 101 VAL A CA 1
ATOM 780 C C . VAL A 1 101 ? 18.519 3.309 -26.965 1.00 91.31 101 VAL A C 1
ATOM 782 O O . VAL A 1 101 ? 19.298 3.691 -27.828 1.00 91.31 101 VAL A O 1
ATOM 785 N N . TRP A 1 102 ? 18.806 3.369 -25.665 1.00 91.06 102 TRP A N 1
ATOM 786 C CA . TRP A 1 102 ? 20.092 3.820 -25.150 1.00 91.06 102 TRP A CA 1
ATOM 787 C C . TRP A 1 102 ? 21.220 2.980 -25.733 1.00 91.06 102 TRP A C 1
ATOM 789 O O . TRP A 1 102 ? 22.150 3.549 -26.287 1.00 91.06 102 TRP A O 1
ATOM 799 N N . TRP A 1 103 ? 21.106 1.649 -25.692 1.00 88.38 103 TRP A N 1
ATOM 800 C CA . TRP A 1 103 ? 22.141 0.750 -26.189 1.00 88.38 103 TRP A CA 1
ATOM 801 C C . TRP A 1 103 ? 22.353 0.877 -27.701 1.00 88.38 103 TRP A C 1
ATOM 803 O O . TRP A 1 103 ? 23.489 0.922 -28.178 1.00 88.38 103 TRP A O 1
ATOM 813 N N . PHE A 1 104 ? 21.263 1.021 -28.454 1.00 88.75 104 PHE A N 1
ATOM 814 C CA . PHE A 1 104 ? 21.295 1.306 -29.883 1.00 88.75 104 PHE A CA 1
ATOM 815 C C . PHE A 1 104 ? 21.948 2.660 -30.174 1.00 88.75 104 PHE A C 1
ATOM 817 O O . PHE A 1 104 ? 22.848 2.733 -31.007 1.00 88.75 104 PHE A O 1
ATOM 824 N N . CYS A 1 105 ? 21.558 3.715 -29.457 1.00 85.62 105 CYS A N 1
ATOM 825 C CA . CYS A 1 105 ? 22.141 5.045 -29.577 1.00 85.62 105 CYS A CA 1
ATOM 826 C C . CYS A 1 105 ? 23.619 5.043 -29.201 1.00 85.62 105 CYS A C 1
ATOM 828 O O . CYS A 1 105 ? 24.404 5.601 -29.951 1.00 85.62 105 CYS A O 1
ATOM 830 N N . THR A 1 106 ? 24.039 4.383 -28.120 1.00 80.75 106 THR A N 1
ATOM 831 C CA . THR A 1 106 ? 25.455 4.282 -27.752 1.00 80.75 106 THR A CA 1
ATOM 832 C C . THR A 1 106 ? 26.241 3.470 -28.767 1.00 80.75 106 THR A C 1
ATOM 834 O O . THR A 1 106 ? 27.310 3.911 -29.161 1.00 80.75 106 THR A O 1
ATOM 837 N N . GLY A 1 107 ? 25.731 2.335 -29.254 1.00 81.06 107 GLY A N 1
ATOM 838 C CA . GLY A 1 107 ? 26.415 1.534 -30.276 1.00 81.06 107 GLY A CA 1
ATOM 839 C C . GLY A 1 107 ? 26.531 2.269 -31.615 1.00 81.06 107 GLY A C 1
ATOM 840 O O . GLY A 1 107 ? 27.570 2.234 -32.273 1.00 81.06 107 GLY A O 1
ATOM 841 N N . TRP A 1 108 ? 25.485 2.997 -32.001 1.00 79.31 108 TRP A N 1
ATOM 842 C CA . TRP A 1 108 ? 25.485 3.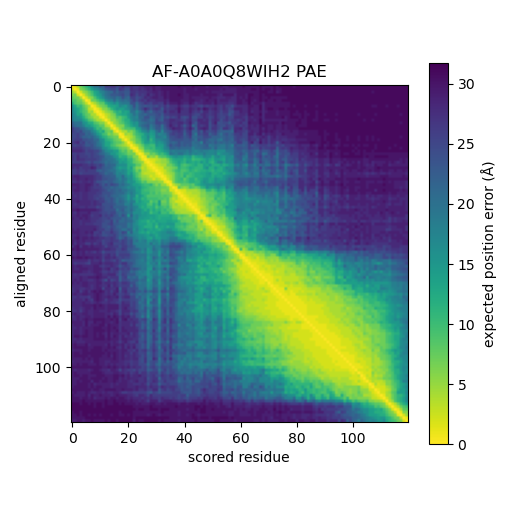845 -33.187 1.00 79.31 108 TRP A CA 1
ATOM 843 C C . TRP A 1 108 ? 26.386 5.075 -33.026 1.00 79.31 108 TRP A C 1
ATOM 845 O O . TRP A 1 108 ? 27.125 5.417 -33.944 1.00 79.31 108 TRP A O 1
ATOM 855 N N . PHE A 1 109 ? 26.376 5.710 -31.854 1.00 74.94 109 PHE A N 1
ATOM 856 C CA . PHE A 1 109 ? 27.236 6.841 -31.509 1.00 74.94 109 PHE A CA 1
ATOM 857 C C . PHE A 1 109 ? 28.707 6.418 -31.509 1.00 74.94 109 PHE A C 1
ATOM 859 O O . PHE A 1 109 ? 29.536 7.101 -32.100 1.00 74.94 109 PHE A O 1
ATOM 866 N N . TRP A 1 110 ? 29.011 5.226 -30.990 1.00 64.94 110 TRP A N 1
ATOM 867 C CA . TRP A 1 110 ? 30.318 4.574 -31.096 1.00 64.94 110 TRP A CA 1
ATOM 868 C C . TRP A 1 110 ? 30.729 4.299 -32.545 1.00 64.94 110 TRP A C 1
ATOM 870 O O . TRP A 1 110 ? 31.854 4.593 -32.943 1.00 64.94 110 TRP A O 1
ATOM 880 N N . LYS A 1 111 ? 29.805 3.800 -33.375 1.00 69.50 111 LYS A N 1
ATOM 881 C CA . LYS A 1 111 ? 30.047 3.599 -34.811 1.00 69.50 111 LYS A CA 1
ATOM 882 C C . LYS A 1 111 ? 30.313 4.919 -35.548 1.00 69.50 111 LYS A C 1
ATOM 884 O O . LYS A 1 111 ? 31.003 4.910 -36.563 1.00 69.50 111 LYS A O 1
ATOM 889 N N . ARG A 1 112 ? 29.770 6.035 -35.050 1.00 68.75 112 ARG A N 1
ATOM 890 C CA . ARG A 1 112 ? 29.877 7.368 -35.660 1.00 68.75 112 ARG A CA 1
ATOM 891 C C . ARG A 1 112 ? 31.063 8.194 -35.141 1.00 68.75 112 ARG A C 1
ATOM 893 O O . ARG A 1 112 ? 31.533 9.047 -35.884 1.00 68.75 112 ARG A O 1
ATOM 900 N N . LEU A 1 113 ? 31.560 7.930 -33.928 1.00 62.97 113 LEU A N 1
ATOM 901 C CA . LEU A 1 113 ? 32.746 8.585 -33.347 1.00 62.97 113 LEU A CA 1
ATOM 902 C C . LEU A 1 113 ? 34.087 7.937 -33.724 1.00 62.97 113 LEU A C 1
ATOM 904 O O . LEU A 1 113 ? 35.120 8.572 -33.551 1.00 62.97 113 LEU A O 1
ATOM 908 N N . GLY A 1 114 ? 34.079 6.735 -34.305 1.00 59.41 114 GLY A N 1
ATOM 909 C CA . GLY A 1 114 ? 35.263 6.149 -34.929 1.00 59.41 114 GLY A CA 1
ATOM 910 C C . GLY A 1 114 ? 36.079 5.213 -34.032 1.00 59.41 114 GLY A C 1
ATOM 911 O O . GLY A 1 114 ? 36.563 5.569 -32.966 1.00 59.41 114 GLY A O 1
ATOM 912 N N . GLY A 1 115 ? 36.308 4.005 -34.546 1.00 58.81 115 GLY A N 1
ATOM 913 C CA . GLY A 1 115 ? 37.681 3.529 -34.712 1.00 58.81 115 GLY A CA 1
ATOM 914 C C . GLY A 1 115 ? 38.289 2.582 -33.685 1.00 58.81 115 GLY A C 1
ATOM 915 O O . GLY A 1 115 ? 38.931 1.639 -34.125 1.00 58.81 115 GLY A O 1
ATOM 916 N N . GLU A 1 116 ? 38.104 2.740 -32.377 1.00 56.97 116 GLU A N 1
ATOM 917 C CA . GLU A 1 116 ? 38.847 1.895 -31.421 1.00 56.97 116 GLU A CA 1
ATOM 918 C C . GLU A 1 116 ? 37.972 1.401 -30.280 1.00 56.97 116 GLU A C 1
ATOM 920 O O . GLU A 1 116 ? 37.657 2.131 -29.349 1.00 56.97 116 GLU A O 1
ATOM 925 N N . LYS A 1 117 ? 37.596 0.117 -30.352 1.00 58.59 117 LYS A N 1
ATOM 926 C CA . LYS A 1 117 ? 37.014 -0.616 -29.221 1.00 58.59 117 LYS A CA 1
ATOM 927 C C . LYS A 1 117 ? 37.916 -0.392 -27.997 1.00 58.59 117 LYS A C 1
ATOM 929 O O . LYS A 1 117 ? 39.129 -0.538 -28.152 1.00 58.59 117 LYS A O 1
ATOM 934 N N . PRO A 1 118 ? 37.378 -0.110 -26.798 1.00 54.25 118 PRO A N 1
ATOM 935 C CA . PRO A 1 118 ? 38.209 -0.142 -25.610 1.00 54.25 118 PRO A CA 1
ATOM 936 C C . PRO A 1 118 ? 38.706 -1.583 -25.471 1.00 54.25 118 PRO A C 1
ATOM 938 O O . PRO A 1 118 ? 37.898 -2.513 -25.395 1.00 54.25 118 PRO A O 1
ATOM 941 N N . SER A 1 119 ? 40.028 -1.767 -25.553 1.00 53.84 119 SER A N 1
ATOM 942 C CA . SER A 1 119 ? 40.660 -3.022 -25.158 1.00 53.84 119 SER A CA 1
ATOM 943 C C . SER A 1 119 ? 40.145 -3.371 -23.771 1.00 53.84 119 SER A C 1
ATOM 945 O O . SER A 1 119 ? 40.110 -2.505 -22.894 1.00 53.84 119 SER A O 1
ATOM 947 N N . ALA A 1 120 ? 39.698 -4.619 -23.646 1.00 56.81 120 ALA A N 1
ATOM 948 C CA . ALA A 1 120 ? 39.340 -5.247 -22.384 1.00 56.81 120 ALA A CA 1
ATOM 949 C C . ALA A 1 120 ? 40.449 -5.088 -21.335 1.00 56.81 120 ALA A C 1
ATOM 951 O O . ALA A 1 120 ? 41.632 -4.988 -21.747 1.00 56.81 120 ALA A O 1
#

pLDDT: mean 71.01, std 16.42, range [43.22, 95.75]

Solvent-accessible surface area (backbone atoms only — not comparable to full-atom values): 7373 Å² total; per-residue (Å²): 140,82,85,83,78,77,86,71,78,80,77,78,78,80,65,66,66,74,77,75,51,57,78,94,60,53,78,66,53,50,59,40,67,67,40,91,40,74,69,54,27,52,51,50,68,66,30,66,66,57,49,55,62,63,46,74,76,52,60,71,66,60,57,52,50,50,53,50,50,49,64,51,51,50,58,51,48,51,50,50,55,63,52,47,53,60,51,54,51,49,52,52,51,50,49,51,49,51,50,50,50,49,52,50,50,51,54,51,47,49,69,70,70,55,94,68,80,80,78,129

Mean predicted aligned error: 19.52 Å

Foldseek 3Di:
DDDPPDPDDDDPDPPPVVPVCDPPDDPLNVVLVPDPDDVSSVVSVVDVVSVVVVCVPPPPVVVVVVVVCCVVVVVVVVVVVVVVVVVVVVVVVVVVVVVVVVVVCVVVVDVVVDDDDPDD

Sequence (120 aa):
MIGMSINEPPPPQRGLTGAERGPALTDLEHEVADARSMPQKLLAAASPKLYFGMVKEYPAGIKQFLWLCLGILYPFWLIAVVIAWPVMMILKLLGKILFAVWWFCTGWFWKRLGGEKPSA

Secondary structure (DSSP, 8-state):
-------PPPPP----TTTSS-----HHHHHHHT-SSHHHHHHHHT-HHHHHHHTTSS-HHHHHHHHHHHHHHHHHHHHHHHHHHHHHHHHHHHHHHHHHHHHHHHHHHHHHH-S-PPP-

Radius of gyration: 36.72 Å; Cα contacts (8 Å, |Δi|>4): 14; chains: 1; bounding box: 62×51×114 Å